Protein AF-A0A1M7LDZ9-F1 (afdb_monomer)

pLDDT: mean 97.43, std 3.31, range [72.06, 98.81]

Secondary structure (DSSP, 8-state):
--HHHHHHHHHHHHHHHHHHHHHHHHHHHHHHHHHHHHHHHHHHHHHHIIIIIHHHHHHHHHHHHHHHHHHHHHHHHHHHHHHHHHHHHHHHHHHHHHHHHHTT-

Radius of gyration: 44.08 Å; Cα contacts (8 Å, |Δi|>4): 5; chains: 1; bounding box: 77×22×128 Å

Organism: NCBI:txid1120996

Foldseek 3Di:
DDPVVVVVVVVVVVVVVVVVVVVVVVVVVVVVVVVVVVVVVVVVVVCCCVPPVVVVVVVVVVVVVVVVVVVVVVVVVVVVVVVVVVVVVVVVVVVVVVVVVVVVD

Sequence (105 aa):
MTVDEKLDFLIEGFTEMKLDIKELKEDVSSLKEDVLGLKKDVSEIKVLQENEMWPAIKIIAEGHFGLSRSLENYHKILKEQVAKNEVYDVYIKHLDTKIGELKKA

Structure (mmCIF, N/CA/C/O backbone):
data_AF-A0A1M7LDZ9-F1
#
_entry.id   AF-A0A1M7LDZ9-F1
#
loop_
_atom_site.group_PDB
_atom_site.id
_atom_site.type_symbol
_atom_site.label_atom_id
_atom_site.label_alt_id
_atom_site.label_comp_id
_atom_site.label_asym_id
_atom_site.label_entity_id
_atom_site.label_seq_id
_atom_site.pdbx_PDB_ins_code
_atom_site.Cartn_x
_atom_site.Cartn_y
_atom_site.Cartn_z
_atom_site.occupancy
_atom_site.B_iso_or_equiv
_atom_site.auth_seq_id
_atom_site.auth_comp_id
_atom_site.auth_asym_id
_atom_site.auth_atom_id
_atom_site.pdbx_PDB_model_num
ATOM 1 N N . MET A 1 1 ? -20.311 -16.757 63.308 1.00 78.31 1 MET A N 1
ATOM 2 C CA . MET A 1 1 ? -20.907 -15.588 62.654 1.00 78.31 1 MET A CA 1
ATOM 3 C C . MET A 1 1 ? -22.395 -15.541 62.927 1.00 78.31 1 MET A C 1
ATOM 5 O O . MET A 1 1 ? -23.040 -16.584 62.791 1.00 78.31 1 MET A O 1
ATOM 9 N N . THR A 1 2 ? -22.918 -14.385 63.318 1.00 97.19 2 THR A N 1
ATOM 10 C CA . THR A 1 2 ? -24.362 -14.138 63.457 1.00 97.19 2 THR A CA 1
ATOM 11 C C . THR A 1 2 ? -25.023 -14.012 62.077 1.00 97.19 2 THR A C 1
ATOM 13 O O . THR A 1 2 ? -24.350 -14.021 61.044 1.00 97.19 2 THR A O 1
ATOM 16 N N . VAL A 1 3 ? -26.358 -13.968 62.032 1.00 95.88 3 VAL A N 1
ATOM 17 C CA . VAL A 1 3 ? -27.091 -13.718 60.777 1.00 95.88 3 VAL A CA 1
ATOM 18 C C . VAL A 1 3 ? -26.798 -12.310 60.257 1.00 95.88 3 VAL A C 1
ATOM 20 O O . VAL A 1 3 ? -26.599 -12.155 59.056 1.00 95.88 3 VAL A O 1
ATOM 23 N N . ASP A 1 4 ? -26.691 -11.332 61.157 1.00 96.44 4 ASP A N 1
ATOM 24 C CA . ASP A 1 4 ? -26.387 -9.941 60.813 1.00 96.44 4 ASP A CA 1
ATOM 25 C C . ASP A 1 4 ? -25.004 -9.819 60.154 1.00 96.44 4 ASP A C 1
ATOM 27 O O . ASP A 1 4 ? -24.893 -9.279 59.062 1.00 96.44 4 ASP A O 1
ATOM 31 N N . GLU A 1 5 ? -23.973 -10.470 60.709 1.00 96.12 5 GLU A N 1
ATOM 32 C CA . GLU A 1 5 ? -22.623 -10.479 60.116 1.00 96.12 5 GLU A CA 1
ATOM 33 C C . GLU A 1 5 ? -22.585 -11.118 58.715 1.00 96.12 5 GLU A C 1
ATOM 35 O O . GLU A 1 5 ? -21.798 -10.718 57.858 1.00 96.12 5 GLU A O 1
ATOM 40 N N . LYS A 1 6 ? -23.427 -12.129 58.453 1.00 96.25 6 LYS A N 1
ATOM 41 C CA . LYS A 1 6 ? -23.553 -12.715 57.106 1.00 96.25 6 LYS A CA 1
ATOM 42 C C . LYS A 1 6 ? -24.270 -11.773 56.142 1.00 96.25 6 LYS A C 1
ATOM 44 O O . LYS A 1 6 ? -23.951 -11.782 54.956 1.00 96.25 6 LYS A O 1
ATOM 49 N N . LEU A 1 7 ? -25.257 -11.022 56.628 1.00 97.25 7 LEU A N 1
ATOM 50 C CA . LEU A 1 7 ? -25.999 -10.059 55.824 1.00 97.25 7 LEU A CA 1
ATOM 51 C C . LEU A 1 7 ? -25.100 -8.888 55.418 1.00 97.25 7 LEU A C 1
ATOM 53 O O . LEU A 1 7 ? -25.080 -8.541 54.239 1.00 97.25 7 LEU A O 1
ATOM 57 N N . ASP A 1 8 ? -24.310 -8.361 56.351 1.00 97.12 8 ASP A N 1
ATOM 58 C CA . ASP A 1 8 ? -23.350 -7.286 56.087 1.00 97.12 8 ASP A CA 1
ATOM 59 C C . ASP A 1 8 ? -22.315 -7.713 55.038 1.00 97.12 8 ASP A C 1
ATOM 61 O O . ASP A 1 8 ? -22.138 -7.027 54.032 1.00 97.12 8 ASP A O 1
ATOM 65 N N . PHE A 1 9 ? -21.738 -8.912 55.186 1.00 96.81 9 PHE A N 1
ATOM 66 C CA . PHE A 1 9 ? -20.797 -9.465 54.205 1.00 96.81 9 PHE A CA 1
ATOM 67 C C . PHE A 1 9 ? -21.406 -9.590 52.796 1.00 96.81 9 PHE A C 1
ATOM 69 O O . PHE A 1 9 ? -20.758 -9.293 51.792 1.00 96.81 9 PHE A O 1
ATOM 76 N N . LEU A 1 10 ? -22.669 -10.020 52.697 1.00 97.75 10 LEU A N 1
ATOM 77 C CA . LEU A 1 10 ? -23.365 -10.109 51.409 1.00 97.75 10 LEU A CA 1
ATOM 78 C C . LEU A 1 10 ? -23.649 -8.729 50.804 1.00 97.75 10 LEU A C 1
ATOM 80 O O . LEU A 1 10 ? -23.584 -8.579 49.583 1.00 97.75 10 LEU A O 1
ATOM 84 N N . ILE A 1 11 ? -23.968 -7.729 51.629 1.00 97.88 11 ILE A N 1
ATOM 85 C CA . ILE A 1 11 ? -24.194 -6.351 51.178 1.00 97.88 11 ILE A CA 1
ATOM 86 C C . ILE A 1 11 ? -22.894 -5.739 50.650 1.00 97.88 11 ILE A C 1
ATOM 88 O O . ILE A 1 11 ? -22.916 -5.102 49.591 1.00 97.88 11 ILE A O 1
ATOM 92 N N . GLU A 1 12 ? -21.775 -5.956 51.341 1.00 98.12 12 GLU A N 1
ATOM 93 C CA . GLU A 1 12 ? -20.448 -5.510 50.905 1.00 98.12 12 GLU A CA 1
ATOM 94 C C . GLU A 1 12 ? -20.075 -6.137 49.559 1.00 98.12 12 GLU A C 1
ATOM 96 O O . GLU A 1 12 ? -19.895 -5.408 48.582 1.00 98.12 12 GLU A O 1
ATOM 101 N N . GLY A 1 13 ? -20.098 -7.470 49.454 1.00 98.38 13 GLY A N 1
ATOM 102 C CA . GLY A 1 13 ? -19.762 -8.159 48.204 1.00 98.38 13 GLY A CA 1
ATOM 103 C C . GLY A 1 13 ? -20.679 -7.773 47.036 1.00 98.38 13 GLY A C 1
ATOM 104 O O . GLY A 1 13 ? -20.227 -7.606 45.904 1.00 98.38 13 GLY A O 1
ATOM 105 N N . PHE A 1 14 ? -21.972 -7.550 47.288 1.00 98.38 14 PHE A N 1
ATOM 106 C CA . PHE A 1 14 ? -22.893 -7.061 46.257 1.00 98.38 14 PHE A CA 1
ATOM 107 C C . PHE A 1 14 ? -22.592 -5.620 45.821 1.00 98.38 14 PHE A C 1
ATOM 109 O O . PHE A 1 14 ? -22.819 -5.258 44.662 1.00 98.38 14 PHE A O 1
ATOM 116 N N . THR A 1 15 ? -22.100 -4.788 46.737 1.00 98.38 15 THR A N 1
ATOM 117 C CA . THR A 1 15 ? -21.698 -3.410 46.439 1.00 98.38 15 THR A CA 1
ATOM 118 C C . THR A 1 15 ? -20.422 -3.386 45.602 1.00 98.38 15 THR A C 1
ATOM 120 O O . THR 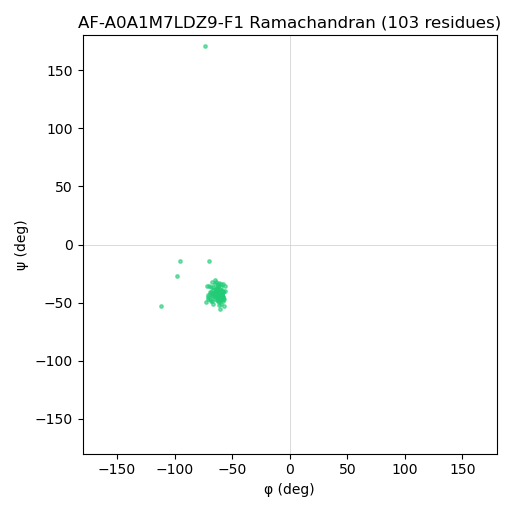A 1 15 ? -20.390 -2.673 44.599 1.00 98.38 15 THR A O 1
ATOM 123 N N . GLU A 1 16 ? -19.432 -4.216 45.935 1.00 98.50 16 GLU A N 1
ATOM 124 C CA . GLU A 1 16 ? -18.210 -4.397 45.138 1.00 98.50 16 GLU A CA 1
ATOM 125 C C . GLU A 1 16 ? -18.538 -4.887 43.723 1.00 98.50 16 GLU A C 1
ATOM 127 O O . GLU A 1 16 ? -18.207 -4.219 42.747 1.00 98.50 16 GLU A O 1
ATOM 132 N N . MET A 1 17 ? -19.333 -5.957 43.593 1.00 98.62 17 MET A N 1
ATOM 133 C CA . MET A 1 17 ? -19.763 -6.461 42.281 1.00 98.62 17 MET A CA 1
ATOM 134 C C . MET A 1 17 ? -20.469 -5.393 41.434 1.00 98.62 17 MET A C 1
ATOM 136 O O . MET A 1 17 ? -20.340 -5.376 40.209 1.00 98.62 17 MET A O 1
ATOM 140 N N . LYS A 1 18 ? -21.251 -4.500 42.051 1.00 98.50 18 LYS A N 1
ATOM 141 C CA . LYS A 1 18 ? -21.897 -3.393 41.330 1.00 98.50 18 LYS A CA 1
ATOM 142 C C . LYS A 1 18 ? -20.893 -2.375 40.798 1.00 98.50 18 LYS A C 1
ATOM 144 O O . LYS A 1 18 ? -21.149 -1.823 39.725 1.00 98.50 18 LYS A O 1
ATOM 149 N N . LEU A 1 19 ? -19.822 -2.102 41.540 1.00 98.62 19 LEU A N 1
ATOM 150 C CA . LEU A 1 19 ? -18.754 -1.203 41.107 1.00 98.62 19 LEU A CA 1
ATOM 151 C C . LEU A 1 19 ? -17.987 -1.823 39.939 1.00 98.62 19 LEU A C 1
ATOM 153 O O . LEU A 1 19 ? -17.913 -1.188 38.890 1.00 98.62 19 LEU A O 1
ATOM 157 N N . ASP A 1 20 ? -17.582 -3.088 40.054 1.00 98.62 20 ASP A N 1
ATOM 158 C CA . ASP A 1 20 ? -16.886 -3.812 38.982 1.00 98.62 20 ASP A CA 1
ATOM 159 C C . ASP A 1 20 ? -17.729 -3.869 37.698 1.00 98.62 20 ASP A C 1
ATOM 161 O O . ASP A 1 20 ? -17.251 -3.608 36.595 1.00 98.62 20 ASP A O 1
ATOM 165 N N . ILE A 1 21 ? -19.034 -4.150 37.817 1.00 98.62 21 ILE A N 1
ATOM 166 C CA . ILE A 1 21 ? -19.955 -4.151 36.667 1.00 98.62 21 ILE A CA 1
ATOM 167 C C . ILE A 1 21 ? -20.081 -2.754 36.046 1.00 98.62 21 ILE A C 1
ATOM 169 O O . ILE A 1 21 ? -20.327 -2.640 34.841 1.00 98.62 21 ILE A O 1
ATOM 173 N N . LYS A 1 22 ? -19.983 -1.688 36.845 1.00 98.56 22 LYS A N 1
ATOM 174 C CA . LYS A 1 22 ? -20.030 -0.317 36.334 1.00 98.56 22 LYS A CA 1
ATOM 175 C C . LYS A 1 22 ? -18.752 0.011 35.559 1.00 98.56 22 LYS A C 1
ATOM 177 O O . LYS A 1 22 ? -18.874 0.489 34.435 1.00 98.56 22 LYS A O 1
ATOM 182 N N . GLU A 1 23 ? -17.586 -0.313 36.105 1.00 98.62 23 GLU A N 1
ATOM 183 C CA . GLU A 1 23 ? -16.287 -0.121 35.444 1.00 98.62 23 GLU A CA 1
ATOM 184 C C . GLU A 1 23 ? -16.209 -0.914 34.131 1.00 98.62 23 GLU A C 1
ATOM 186 O O . GLU A 1 23 ? -15.971 -0.339 33.071 1.00 98.62 23 GLU A O 1
ATOM 191 N N . LEU A 1 24 ? -16.601 -2.194 34.141 1.00 98.81 24 LEU A N 1
ATOM 192 C CA . LEU A 1 24 ? -16.661 -3.014 32.925 1.00 98.81 24 LEU A CA 1
ATOM 193 C C . LEU A 1 24 ? -17.577 -2.423 31.842 1.00 98.81 24 LEU A C 1
ATOM 195 O O . LEU A 1 24 ? -17.315 -2.580 30.648 1.00 98.81 24 LEU A O 1
ATOM 199 N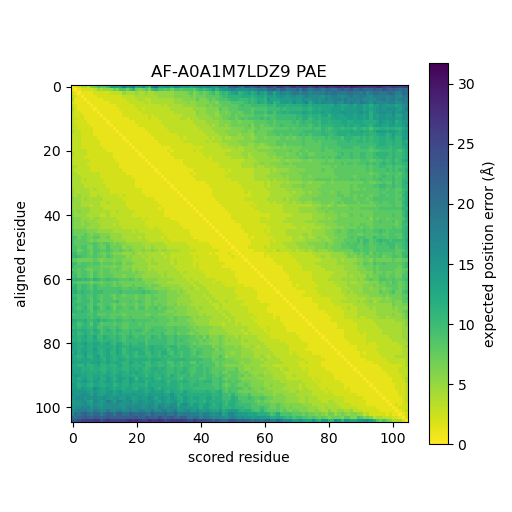 N . LYS A 1 25 ? -18.677 -1.760 32.216 1.00 98.62 25 LYS A N 1
ATOM 200 C CA . LYS A 1 25 ? -19.554 -1.090 31.239 1.00 98.62 25 LYS A CA 1
ATOM 201 C C . LYS A 1 25 ? -18.891 0.135 30.620 1.00 98.62 25 LYS A C 1
ATOM 203 O O . LYS A 1 25 ? -19.141 0.402 29.442 1.00 98.62 25 LYS A O 1
ATOM 208 N N . GLU A 1 26 ? -18.101 0.869 31.394 1.00 98.75 26 GLU A N 1
ATOM 209 C CA . GLU A 1 26 ? -17.336 2.023 30.919 1.00 98.75 26 GLU A CA 1
ATOM 210 C C . GLU A 1 26 ? -16.237 1.551 29.954 1.00 98.75 26 GLU A C 1
ATOM 212 O O . GLU A 1 26 ? -16.218 1.998 28.804 1.00 98.75 26 GLU A O 1
ATOM 217 N N . ASP A 1 27 ? -15.459 0.534 30.332 1.00 98.62 27 ASP A N 1
ATOM 218 C CA . ASP A 1 27 ? -14.427 -0.076 29.480 1.00 98.62 27 ASP A CA 1
ATOM 219 C C . ASP A 1 27 ? -14.991 -0.621 28.163 1.00 98.62 27 ASP A C 1
ATOM 221 O O . ASP A 1 27 ? -14.470 -0.351 27.079 1.00 98.62 27 ASP A O 1
ATOM 225 N N . VAL A 1 28 ? -16.105 -1.359 28.223 1.00 98.69 28 VAL A N 1
ATOM 226 C CA . VAL A 1 28 ? -16.769 -1.889 27.020 1.00 98.69 28 VAL A CA 1
ATOM 227 C C . VAL A 1 28 ? -17.318 -0.766 26.138 1.00 98.69 28 VAL A C 1
ATOM 229 O O . VAL A 1 28 ? -17.403 -0.937 24.919 1.00 98.69 28 VAL A O 1
ATOM 232 N N . SER A 1 29 ? -17.721 0.366 26.717 1.00 98.62 29 SER A N 1
ATOM 233 C CA . SER A 1 29 ? -18.175 1.524 25.939 1.00 98.62 29 SER A CA 1
ATOM 234 C C . SER A 1 29 ? -17.002 2.190 25.221 1.00 98.62 29 SER A C 1
ATOM 236 O O . SER A 1 29 ? -17.099 2.404 24.015 1.00 98.62 29 SER A O 1
ATOM 238 N N . SER A 1 30 ? -15.877 2.384 25.914 1.00 98.62 30 SER A N 1
ATOM 239 C CA . SER A 1 30 ? -14.625 2.878 25.324 1.00 98.62 30 SER A CA 1
ATOM 240 C C . SER A 1 30 ? -14.141 1.974 24.180 1.00 98.62 30 SER A C 1
ATOM 242 O O . SER A 1 30 ? -13.944 2.423 23.053 1.00 98.62 30 SER A O 1
ATOM 244 N N . LEU A 1 31 ? -14.107 0.653 24.401 1.00 98.81 31 LEU A N 1
ATOM 245 C CA . LEU A 1 31 ? -13.703 -0.311 23.374 1.00 98.81 31 LEU A CA 1
ATOM 246 C C . LEU A 1 31 ? -14.601 -0.264 22.126 1.00 98.81 31 LEU A C 1
ATOM 248 O O . LEU A 1 31 ? -14.135 -0.482 21.006 1.00 98.81 31 LEU A O 1
ATOM 252 N N . LYS A 1 32 ? -15.903 0.006 22.284 1.00 98.62 32 LYS A N 1
ATOM 253 C CA . LYS A 1 32 ? -16.808 0.170 21.136 1.00 98.62 32 LYS A CA 1
ATOM 254 C C . LYS A 1 32 ? -16.459 1.407 20.316 1.00 98.62 32 LYS A C 1
ATOM 256 O O . LYS A 1 32 ? -16.540 1.332 19.090 1.00 98.62 32 LYS A O 1
ATOM 261 N N . GLU A 1 33 ? -16.094 2.508 20.965 1.00 98.69 33 GLU A N 1
ATOM 262 C CA . GLU A 1 33 ? -15.661 3.734 20.289 1.00 98.69 33 GLU A CA 1
ATOM 263 C C . GLU A 1 33 ? -14.355 3.503 19.525 1.00 98.69 33 GLU A C 1
ATOM 265 O O . GLU A 1 33 ? -14.302 3.785 18.325 1.00 98.69 33 GLU A O 1
ATOM 270 N N . ASP A 1 34 ? -13.367 2.863 20.152 1.00 98.62 34 ASP A N 1
ATOM 271 C CA . ASP A 1 34 ? -12.100 2.502 19.504 1.00 98.62 34 ASP A CA 1
ATOM 272 C C . ASP A 1 34 ? -12.322 1.610 18.274 1.00 98.62 34 ASP A C 1
ATOM 274 O O . ASP A 1 34 ? -11.780 1.857 17.194 1.00 98.62 34 ASP A O 1
ATOM 278 N N . VAL A 1 35 ? -13.179 0.590 18.389 1.00 98.69 35 VAL A N 1
ATOM 279 C CA . VAL A 1 35 ? -13.509 -0.302 17.265 1.00 98.69 35 VAL A CA 1
ATOM 280 C C . VAL A 1 35 ? -14.234 0.443 16.138 1.00 98.69 35 VAL A C 1
ATOM 282 O O . VAL A 1 35 ? -14.050 0.102 14.965 1.00 98.69 35 VAL A O 1
ATOM 285 N N . LEU A 1 36 ? -15.059 1.447 16.447 1.00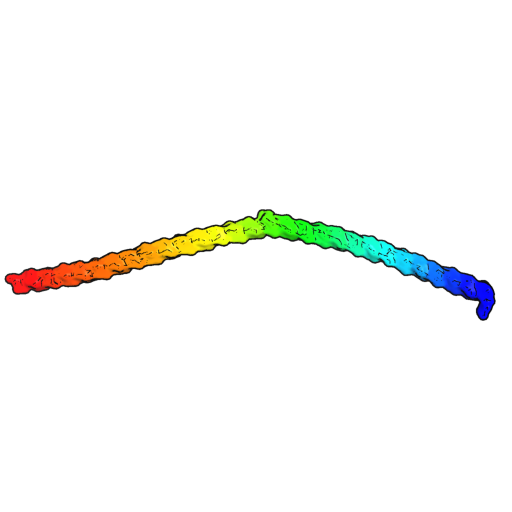 98.62 36 LEU A N 1
ATOM 286 C CA . LEU A 1 36 ? -15.678 2.301 15.428 1.00 98.62 36 LEU A CA 1
ATOM 287 C C . LEU A 1 36 ? -14.636 3.184 14.729 1.00 98.62 36 LEU A C 1
ATOM 289 O O . LEU A 1 36 ? -14.681 3.288 13.500 1.00 98.62 36 LEU A O 1
ATOM 293 N N . GLY A 1 37 ? -13.686 3.744 15.481 1.00 98.69 37 GLY A N 1
ATOM 294 C CA . GLY A 1 37 ? -12.537 4.476 14.942 1.00 98.69 37 GLY A CA 1
ATOM 295 C C . GLY A 1 37 ? -11.718 3.614 13.982 1.00 98.69 37 GLY A C 1
ATOM 296 O O . GLY A 1 37 ? -11.584 3.948 12.807 1.00 98.69 37 GLY A O 1
ATOM 297 N N . LEU A 1 38 ? -11.309 2.422 14.421 1.00 98.81 38 LEU A N 1
ATOM 298 C CA . LEU A 1 38 ? -10.553 1.478 13.591 1.00 98.81 38 LEU A CA 1
ATOM 299 C C . LEU A 1 38 ? -11.296 1.085 12.308 1.00 98.81 38 LEU A C 1
ATOM 301 O O . LEU A 1 38 ? -10.694 0.976 11.240 1.00 98.81 38 LEU A O 1
ATOM 305 N N . LYS A 1 39 ? -12.617 0.877 12.378 1.00 98.56 39 LYS A N 1
ATOM 306 C CA . LYS A 1 39 ? -13.428 0.584 11.184 1.00 98.56 39 LYS A CA 1
ATOM 307 C C . LYS A 1 39 ? -13.418 1.739 10.185 1.00 98.56 39 LYS A C 1
ATOM 309 O O . LYS A 1 39 ? -13.410 1.482 8.977 1.00 98.56 39 LYS A O 1
ATOM 314 N N . LYS A 1 40 ? -13.437 2.980 10.673 1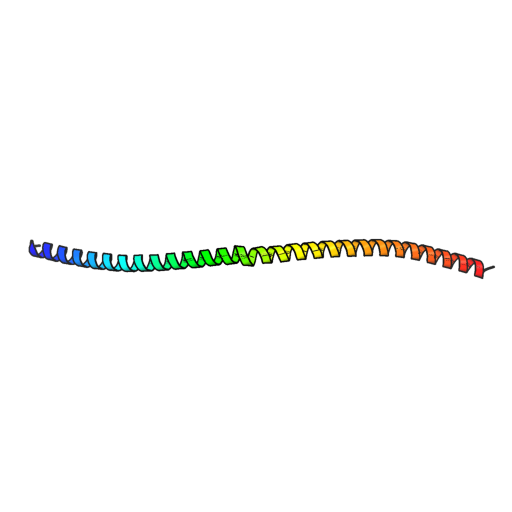.00 98.62 40 LYS A N 1
ATOM 315 C CA . LYS A 1 40 ? -13.356 4.175 9.833 1.00 98.62 40 LYS A CA 1
ATOM 316 C C . LYS A 1 40 ? -11.986 4.263 9.163 1.00 98.62 40 LYS A C 1
ATOM 318 O O . LYS A 1 40 ? -11.941 4.298 7.936 1.00 98.62 40 LYS A O 1
ATOM 323 N N . ASP A 1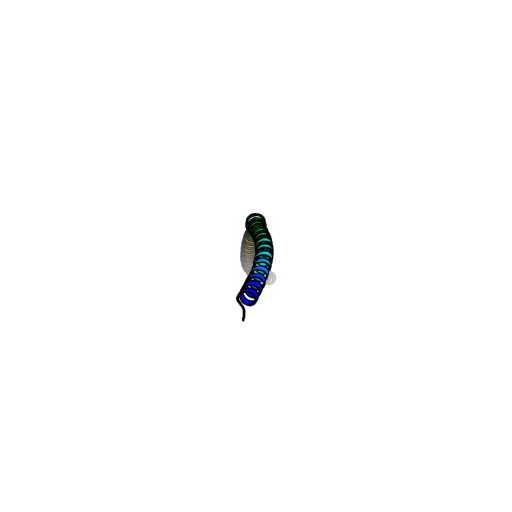 41 ? -10.907 4.159 9.932 1.00 98.62 41 ASP A N 1
ATOM 324 C CA . ASP A 1 41 ? -9.535 4.237 9.416 1.00 98.62 41 ASP A CA 1
ATOM 325 C C . ASP A 1 41 ? -9.266 3.156 8.357 1.00 98.62 41 ASP A C 1
ATOM 327 O O . ASP A 1 41 ? -8.753 3.433 7.273 1.00 98.62 41 ASP A O 1
ATOM 331 N N . VAL A 1 42 ? -9.697 1.913 8.609 1.00 98.56 42 VAL A N 1
ATOM 332 C CA . VAL A 1 42 ? -9.580 0.814 7.634 1.00 98.56 42 VAL A CA 1
ATOM 333 C C . VAL A 1 42 ? -10.381 1.094 6.359 1.00 98.56 42 VAL A C 1
ATOM 335 O O . VAL A 1 42 ? -9.949 0.719 5.268 1.00 98.56 42 VAL A O 1
ATOM 338 N N . SER A 1 43 ? -11.547 1.731 6.471 1.00 98.38 43 SER A N 1
ATOM 339 C CA . SER A 1 43 ? -12.356 2.095 5.303 1.00 98.38 43 SER A CA 1
ATOM 340 C C . SER A 1 43 ? -11.682 3.195 4.480 1.00 98.38 43 SER A C 1
ATOM 342 O O . SER A 1 43 ? -11.642 3.094 3.256 1.00 98.38 43 SER A O 1
ATOM 344 N N . GLU A 1 44 ? -11.092 4.198 5.132 1.00 98.50 44 GLU A N 1
ATOM 345 C CA . GLU A 1 44 ? -10.330 5.263 4.468 1.00 98.50 44 GLU A CA 1
ATOM 346 C C . GLU A 1 44 ? -9.089 4.714 3.753 1.00 98.50 44 GLU A C 1
ATOM 348 O O . GLU A 1 44 ? -8.850 5.050 2.592 1.00 98.50 44 GLU A O 1
ATOM 353 N N . ILE A 1 45 ? -8.351 3.794 4.386 1.00 98.56 45 ILE A N 1
ATOM 354 C CA . ILE A 1 45 ? -7.210 3.110 3.758 1.00 98.56 45 ILE A CA 1
ATOM 355 C C . ILE A 1 45 ? -7.642 2.383 2.481 1.00 98.56 45 ILE A C 1
ATOM 357 O O . ILE A 1 45 ? -6.969 2.498 1.457 1.00 98.56 45 ILE A O 1
ATOM 361 N N . LYS A 1 46 ? -8.764 1.653 2.514 1.00 98.19 46 LYS A N 1
ATOM 362 C CA . LYS A 1 46 ? -9.281 0.948 1.329 1.00 98.19 46 LYS A CA 1
ATOM 363 C C . LYS A 1 46 ? -9.611 1.913 0.196 1.00 98.19 46 LYS A C 1
ATOM 365 O O . LYS A 1 46 ? -9.194 1.679 -0.932 1.00 98.19 46 LYS A O 1
ATOM 370 N N . VAL A 1 47 ? -10.292 3.016 0.504 1.00 98.19 47 VAL A N 1
ATOM 371 C CA . VAL A 1 47 ? -10.645 4.049 -0.481 1.00 98.19 47 VAL A CA 1
ATOM 372 C C . VAL A 1 47 ? -9.393 4.660 -1.113 1.00 98.19 47 VAL A C 1
ATOM 374 O O . VAL A 1 47 ? -9.336 4.787 -2.334 1.00 98.19 47 VAL A O 1
ATOM 377 N N . LEU A 1 48 ? -8.373 4.996 -0.317 1.00 98.25 48 LEU A N 1
ATOM 378 C CA . LEU A 1 48 ? -7.103 5.521 -0.833 1.00 98.25 48 LEU A CA 1
ATOM 379 C C . LEU A 1 48 ? -6.367 4.492 -1.701 1.00 98.25 48 LEU A C 1
ATOM 381 O O . LEU A 1 48 ? -5.832 4.832 -2.756 1.00 98.25 48 LEU A O 1
ATOM 385 N N . GLN A 1 49 ? -6.354 3.222 -1.292 1.00 98.06 49 GLN A N 1
ATOM 386 C CA . GLN A 1 49 ? -5.739 2.161 -2.088 1.00 98.06 49 GLN A CA 1
ATOM 387 C C . GLN A 1 49 ? -6.442 1.985 -3.440 1.00 98.06 49 GLN A C 1
ATOM 389 O O . GLN A 1 49 ? -5.776 1.938 -4.475 1.00 98.06 49 GLN A O 1
ATOM 394 N N . GLU A 1 50 ? -7.774 1.920 -3.432 1.00 97.19 50 GLU A N 1
ATOM 395 C CA . GLU A 1 50 ? -8.606 1.691 -4.617 1.00 97.19 50 GLU A CA 1
ATOM 396 C C . GLU A 1 50 ? -8.598 2.863 -5.596 1.00 97.19 50 GLU A C 1
ATOM 398 O O . GLU A 1 50 ? -8.464 2.644 -6.803 1.00 97.19 50 GLU A O 1
ATOM 403 N N . ASN A 1 51 ? -8.684 4.091 -5.089 1.00 96.19 51 ASN A N 1
ATOM 404 C CA . ASN A 1 51 ? -8.892 5.266 -5.932 1.00 96.19 51 ASN A CA 1
ATOM 405 C C . ASN A 1 51 ? -7.607 6.029 -6.266 1.00 96.19 51 ASN A C 1
ATOM 407 O O . ASN A 1 51 ? -7.551 6.661 -7.315 1.00 96.19 51 ASN A O 1
ATOM 411 N N . GLU A 1 52 ? -6.576 5.960 -5.420 1.00 96.62 52 GLU A N 1
ATOM 412 C CA . GLU A 1 52 ? -5.338 6.726 -5.616 1.00 96.62 52 GLU A CA 1
ATOM 413 C C . GLU A 1 52 ? -4.160 5.803 -5.957 1.00 96.62 52 GLU A C 1
ATOM 415 O O . GLU A 1 52 ? -3.494 5.974 -6.982 1.00 96.62 52 GLU A O 1
ATOM 420 N N . MET A 1 53 ? -3.906 4.775 -5.135 1.00 97.56 53 MET A N 1
ATOM 421 C CA . MET A 1 53 ? -2.693 3.960 -5.282 1.00 97.56 53 MET A CA 1
ATOM 422 C C . MET A 1 53 ? -2.726 3.029 -6.498 1.00 97.56 53 MET A C 1
ATOM 424 O O . MET A 1 53 ? -1.764 3.010 -7.270 1.00 97.56 53 MET A O 1
ATOM 428 N N . TRP A 1 54 ? -3.796 2.249 -6.696 1.00 97.75 54 TRP A N 1
ATOM 429 C CA . TRP A 1 54 ? -3.865 1.319 -7.830 1.00 97.75 54 TRP A CA 1
ATOM 430 C C . TRP A 1 54 ? -3.809 2.022 -9.194 1.00 97.75 54 TRP A C 1
ATOM 432 O O . TRP A 1 54 ? -3.050 1.561 -10.055 1.00 97.75 54 TRP A O 1
ATOM 442 N N . PRO A 1 55 ? -4.519 3.146 -9.416 1.00 98.06 55 PRO A N 1
ATOM 443 C CA . PRO A 1 55 ? -4.381 3.910 -10.652 1.00 98.06 55 PRO A CA 1
ATOM 444 C C . PRO A 1 55 ? -2.964 4.445 -10.867 1.00 98.06 55 PRO A C 1
ATOM 446 O O . PRO A 1 55 ? -2.435 4.322 -11.973 1.00 98.06 55 PRO A O 1
ATOM 449 N N . ALA A 1 56 ? -2.310 4.963 -9.821 1.00 98.25 56 ALA A N 1
ATOM 450 C CA . ALA A 1 56 ? -0.929 5.431 -9.919 1.00 98.25 56 ALA A CA 1
ATOM 451 C C . ALA A 1 56 ? 0.034 4.298 -10.319 1.00 98.25 56 ALA A C 1
ATOM 453 O O . ALA A 1 56 ? 0.834 4.460 -11.242 1.00 98.25 56 ALA A O 1
ATOM 454 N N . ILE A 1 57 ? -0.086 3.125 -9.687 1.00 98.38 57 ILE A N 1
ATOM 455 C CA . ILE A 1 57 ? 0.711 1.935 -10.028 1.00 98.38 57 ILE A CA 1
ATOM 456 C C . ILE A 1 57 ? 0.476 1.521 -11.484 1.00 98.38 57 ILE A C 1
ATOM 458 O O . ILE A 1 57 ? 1.431 1.207 -12.197 1.00 98.38 57 ILE A O 1
ATOM 462 N N . LYS A 1 58 ? -0.777 1.554 -11.951 1.00 98.19 58 LYS A N 1
ATOM 463 C CA . LYS A 1 58 ? -1.123 1.226 -13.338 1.00 98.19 58 LYS A CA 1
ATOM 464 C C . LYS A 1 58 ? -0.459 2.183 -14.332 1.00 98.19 58 LYS A C 1
ATOM 466 O O . LYS A 1 58 ? 0.157 1.714 -15.286 1.00 98.19 58 LYS A O 1
ATOM 471 N N . ILE A 1 59 ? -0.527 3.494 -14.090 1.00 98.25 59 ILE A N 1
ATOM 472 C CA . ILE A 1 59 ? 0.112 4.513 -14.944 1.00 98.25 59 ILE A CA 1
ATOM 473 C C . ILE A 1 59 ? 1.624 4.285 -15.016 1.00 98.25 59 ILE A C 1
ATOM 475 O O . ILE A 1 59 ? 2.213 4.327 -16.097 1.00 98.25 59 ILE A O 1
ATOM 479 N N . ILE A 1 60 ? 2.257 4.002 -13.875 1.00 98.31 60 ILE A N 1
ATOM 480 C CA . ILE A 1 60 ? 3.688 3.691 -13.823 1.00 98.31 60 ILE A CA 1
ATOM 481 C C . ILE A 1 60 ? 3.983 2.439 -14.659 1.00 98.31 60 ILE A C 1
ATOM 483 O O . ILE A 1 60 ? 4.878 2.470 -15.501 1.00 98.31 60 ILE A O 1
ATOM 487 N N . ALA A 1 61 ? 3.214 1.360 -14.497 1.00 98.12 61 ALA A N 1
ATOM 488 C CA . ALA A 1 61 ? 3.408 0.125 -15.258 1.00 98.12 61 ALA A CA 1
ATOM 489 C C . ALA A 1 61 ? 3.278 0.339 -16.778 1.00 98.12 61 ALA A C 1
ATOM 491 O O . ALA A 1 61 ? 4.114 -0.143 -17.547 1.00 98.12 61 ALA A O 1
ATOM 492 N N . GLU A 1 62 ? 2.277 1.105 -17.215 1.00 97.88 62 GLU A N 1
ATOM 493 C CA . GLU A 1 62 ? 2.090 1.476 -18.623 1.00 97.88 62 GLU A CA 1
ATOM 494 C C . GLU A 1 62 ? 3.261 2.320 -19.148 1.00 97.88 62 GLU A C 1
ATOM 496 O O . GLU A 1 62 ? 3.779 2.058 -20.238 1.00 97.88 62 GLU A O 1
ATOM 501 N N . GLY A 1 63 ? 3.737 3.281 -18.351 1.00 98.31 63 GLY A N 1
ATOM 502 C CA . GLY A 1 63 ? 4.917 4.083 -18.670 1.00 98.31 63 GLY A CA 1
ATOM 503 C C . GLY A 1 63 ? 6.180 3.233 -18.829 1.00 98.31 63 GLY A C 1
ATOM 504 O O . GLY A 1 63 ? 6.892 3.358 -19.828 1.00 98.31 63 GLY A O 1
ATOM 505 N N . HIS A 1 64 ? 6.430 2.313 -17.893 1.00 98.25 64 HIS A N 1
ATOM 506 C CA . HIS A 1 64 ? 7.551 1.371 -17.960 1.00 98.25 64 HIS A CA 1
ATOM 507 C C . HIS A 1 64 ? 7.488 0.491 -19.216 1.00 98.25 64 HIS A C 1
ATOM 509 O O . HIS A 1 64 ? 8.501 0.323 -19.901 1.00 98.25 64 HIS A O 1
ATOM 515 N N . PHE A 1 65 ? 6.306 -0.027 -19.561 1.00 97.25 65 PHE A N 1
ATOM 516 C CA . PHE A 1 65 ? 6.113 -0.813 -20.781 1.00 97.25 65 PHE A CA 1
ATOM 517 C C . PHE A 1 65 ? 6.407 0.007 -22.047 1.00 97.25 65 PHE A C 1
ATOM 519 O O . PHE A 1 65 ? 7.115 -0.458 -22.946 1.00 97.25 65 PHE A O 1
ATOM 526 N N . GLY A 1 66 ? 5.921 1.252 -22.103 1.00 98.25 66 GLY A N 1
ATOM 527 C CA . GLY A 1 66 ? 6.185 2.168 -23.214 1.00 98.25 66 GLY A CA 1
ATOM 528 C C . GLY A 1 66 ? 7.676 2.458 -23.402 1.00 98.25 66 GLY A C 1
ATOM 529 O O . GLY A 1 66 ? 8.187 2.392 -24.524 1.00 98.25 66 GLY A O 1
ATOM 530 N N . LEU A 1 67 ? 8.393 2.711 -22.304 1.00 98.38 67 LEU A N 1
ATOM 531 C CA . LEU A 1 67 ? 9.840 2.928 -22.327 1.00 98.38 67 LEU A CA 1
ATOM 532 C C . LEU A 1 67 ? 10.600 1.685 -22.802 1.00 98.38 67 LEU A C 1
ATOM 534 O O . LEU A 1 67 ? 11.479 1.811 -23.655 1.00 98.38 67 LEU A O 1
ATOM 538 N N . SER A 1 68 ? 10.230 0.492 -22.319 1.00 98.25 68 SER A N 1
ATOM 539 C CA . SER A 1 68 ? 10.842 -0.772 -22.757 1.00 98.25 68 SER A CA 1
ATOM 540 C C . SER A 1 68 ? 10.717 -0.962 -24.268 1.00 98.25 68 SER A C 1
ATOM 542 O O . SER A 1 68 ? 11.703 -1.235 -24.952 1.00 98.25 68 SER A O 1
ATOM 544 N N . ARG A 1 69 ? 9.522 -0.728 -24.819 1.00 98.44 69 ARG A N 1
ATOM 545 C CA . ARG A 1 69 ? 9.279 -0.837 -26.263 1.00 98.44 69 ARG A CA 1
ATOM 546 C C . ARG A 1 69 ? 10.087 0.181 -27.071 1.00 98.44 69 ARG A C 1
ATOM 548 O O . ARG A 1 69 ? 10.589 -0.134 -28.149 1.00 98.44 69 ARG A O 1
ATOM 555 N N . SER A 1 70 ? 10.214 1.407 -26.565 1.00 98.25 70 SER A N 1
ATOM 556 C CA . SER A 1 70 ? 11.036 2.442 -27.200 1.00 98.25 70 SER A CA 1
ATOM 557 C C . SER A 1 70 ? 12.516 2.044 -27.233 1.00 98.25 70 SER A C 1
ATOM 559 O O . SER A 1 70 ? 13.170 2.160 -28.272 1.00 98.25 70 SER A O 1
ATOM 561 N N . LEU A 1 71 ? 13.026 1.494 -26.127 1.00 98.38 71 LEU A N 1
ATOM 562 C CA . LEU A 1 71 ? 14.399 1.006 -26.025 1.00 98.38 71 LEU A CA 1
ATOM 563 C C . LEU A 1 71 ? 14.675 -0.148 -26.999 1.00 98.38 71 LEU A C 1
ATOM 565 O O . LEU A 1 71 ? 15.700 -0.146 -27.682 1.00 98.38 71 LEU A O 1
ATOM 569 N N . GLU A 1 72 ? 13.752 -1.102 -27.116 1.00 98.31 72 GLU A N 1
ATOM 570 C CA . GLU A 1 72 ? 13.854 -2.202 -28.083 1.00 98.31 72 GLU A CA 1
ATOM 571 C C . GLU A 1 72 ? 13.916 -1.697 -29.531 1.00 98.31 72 GLU A C 1
ATOM 573 O O . GLU A 1 72 ? 14.742 -2.164 -30.322 1.00 98.31 72 GLU A O 1
ATOM 578 N N . ASN A 1 73 ? 13.093 -0.702 -29.875 1.00 98.25 73 ASN A N 1
ATOM 579 C CA . ASN A 1 73 ? 13.120 -0.080 -31.199 1.00 98.25 73 ASN A CA 1
ATOM 580 C C . ASN A 1 73 ? 14.462 0.610 -31.473 1.00 98.25 73 ASN A C 1
ATOM 582 O O . ASN A 1 73 ? 15.032 0.435 -32.552 1.00 98.25 73 ASN A O 1
ATOM 586 N N . TYR A 1 74 ? 14.990 1.358 -30.501 1.00 98.12 74 TYR A N 1
ATOM 587 C CA . TYR A 1 74 ? 16.292 2.010 -30.629 1.00 98.12 74 TYR A CA 1
ATOM 588 C C . TYR A 1 74 ? 17.418 0.988 -30.833 1.00 98.12 74 TYR A C 1
ATOM 590 O O . TYR A 1 74 ? 18.236 1.136 -31.742 1.00 98.12 74 TYR A O 1
ATOM 598 N N . HIS A 1 75 ? 17.411 -0.102 -30.060 1.00 98.25 75 HIS A N 1
ATOM 599 C CA . HIS A 1 75 ? 18.367 -1.202 -30.214 1.00 98.25 75 HIS A CA 1
ATOM 600 C C . HIS A 1 75 ? 18.308 -1.841 -31.604 1.00 98.25 75 HIS A C 1
ATOM 602 O O . HIS A 1 75 ? 19.345 -2.136 -32.202 1.00 98.25 75 HIS A O 1
ATOM 608 N N . LYS A 1 76 ? 17.102 -2.026 -32.155 1.00 98.38 76 LYS A N 1
ATOM 609 C CA . LYS A 1 76 ? 16.919 -2.544 -33.517 1.00 98.38 76 LYS A CA 1
ATOM 610 C C . LYS A 1 76 ? 17.525 -1.607 -34.566 1.00 98.38 76 LYS A C 1
ATOM 612 O O . LYS A 1 76 ? 18.292 -2.069 -35.408 1.00 98.38 76 LYS A O 1
ATOM 617 N N . ILE A 1 77 ? 17.227 -0.310 -34.488 1.00 98.12 77 ILE A N 1
ATOM 618 C CA . ILE A 1 77 ? 17.761 0.696 -35.421 1.00 98.12 77 ILE A CA 1
ATOM 619 C C . ILE A 1 77 ? 19.291 0.733 -35.354 1.00 98.12 77 ILE A C 1
ATOM 621 O O . ILE A 1 77 ? 19.952 0.749 -36.392 1.00 98.12 77 ILE A O 1
ATOM 625 N N . LEU A 1 78 ? 19.868 0.693 -34.150 1.00 97.94 78 LEU A N 1
ATOM 626 C CA . LEU A 1 78 ? 21.320 0.660 -33.981 1.00 97.94 78 LEU A CA 1
ATOM 627 C C . LEU A 1 78 ? 21.950 -0.579 -34.621 1.00 97.94 78 LEU A C 1
ATOM 629 O O . LEU A 1 78 ? 22.955 -0.451 -35.316 1.00 97.94 78 LEU A O 1
ATOM 633 N N . LYS A 1 79 ? 21.355 -1.764 -34.441 1.00 98.00 79 LYS A N 1
ATOM 634 C CA . LYS A 1 79 ? 21.833 -2.991 -35.099 1.00 98.00 79 LYS A CA 1
ATOM 635 C C . LYS A 1 79 ? 21.821 -2.872 -36.621 1.00 98.00 79 LYS A C 1
ATOM 637 O O . LYS A 1 79 ? 22.796 -3.241 -37.269 1.00 98.00 79 LYS A O 1
ATOM 642 N N . GLU A 1 80 ? 20.742 -2.339 -37.190 1.00 98.00 80 GLU A N 1
ATOM 643 C CA . GLU A 1 80 ? 20.644 -2.109 -38.636 1.00 98.00 80 GLU A CA 1
ATOM 644 C C . GLU A 1 80 ? 21.687 -1.095 -39.123 1.00 98.00 80 GLU A C 1
ATOM 646 O O . GLU A 1 80 ? 22.273 -1.272 -40.192 1.00 98.00 80 GLU A O 1
ATOM 651 N N . GLN A 1 81 ? 21.952 -0.046 -38.341 1.00 97.81 81 GLN A N 1
ATOM 652 C CA . GLN A 1 81 ? 22.965 0.949 -38.678 1.00 97.81 81 GLN A CA 1
ATOM 653 C C . GLN A 1 81 ? 24.380 0.364 -38.642 1.00 97.81 81 GLN A C 1
ATOM 655 O O . GLN A 1 81 ? 25.169 0.648 -39.541 1.00 97.81 81 GLN A O 1
ATOM 660 N N . VAL A 1 82 ? 24.693 -0.471 -37.647 1.00 97.88 82 VAL A N 1
ATOM 661 C CA . VAL A 1 82 ? 25.984 -1.170 -37.568 1.00 97.88 82 VAL A CA 1
ATOM 662 C C . VAL A 1 82 ? 26.188 -2.051 -38.800 1.00 97.88 82 VAL A C 1
ATOM 664 O O . VAL A 1 82 ? 27.214 -1.923 -39.462 1.00 97.88 82 VAL A O 1
ATOM 667 N N . ALA A 1 83 ? 25.183 -2.842 -39.187 1.00 97.56 83 ALA A N 1
ATOM 668 C CA . ALA A 1 83 ? 25.261 -3.673 -40.389 1.00 97.56 83 ALA A CA 1
ATOM 669 C C . ALA A 1 83 ? 25.482 -2.844 -41.672 1.00 97.56 83 ALA A C 1
ATOM 671 O O . ALA A 1 83 ? 26.259 -3.230 -42.543 1.00 97.56 83 ALA A O 1
ATOM 672 N N . LYS A 1 84 ? 24.837 -1.674 -41.799 1.00 97.81 84 LYS A N 1
ATOM 673 C CA . LYS A 1 84 ? 25.078 -0.763 -42.934 1.00 97.81 84 LYS A CA 1
ATOM 674 C C . LYS A 1 84 ? 26.502 -0.214 -42.941 1.00 97.81 84 LYS A C 1
ATOM 676 O O . LYS A 1 84 ? 27.107 -0.135 -44.007 1.00 97.81 84 LYS A O 1
ATOM 681 N N . ASN A 1 85 ? 27.030 0.157 -41.777 1.00 97.12 85 ASN A N 1
ATOM 682 C CA . ASN A 1 85 ? 28.392 0.672 -41.661 1.00 97.12 85 ASN A CA 1
ATOM 683 C C . ASN A 1 85 ? 29.424 -0.384 -42.079 1.00 97.12 85 ASN A C 1
ATOM 685 O O . ASN A 1 85 ? 30.335 -0.054 -42.829 1.00 97.12 85 ASN A O 1
ATOM 689 N N . GLU A 1 86 ? 29.231 -1.653 -41.710 1.00 97.44 86 GLU A N 1
ATOM 690 C CA . GLU A 1 86 ? 30.096 -2.753 -42.169 1.00 97.44 86 GLU A CA 1
ATOM 691 C C . GLU A 1 86 ? 30.104 -2.881 -43.704 1.00 97.44 86 GLU A C 1
ATOM 693 O O . GLU A 1 86 ? 31.156 -3.077 -44.315 1.00 97.44 86 GLU A O 1
ATOM 698 N N . VAL A 1 87 ? 28.945 -2.718 -44.354 1.00 97.69 87 VAL A N 1
ATOM 699 C CA . VAL A 1 87 ? 28.849 -2.717 -45.825 1.00 97.69 87 VAL A CA 1
ATOM 700 C C . VAL A 1 87 ? 29.563 -1.506 -46.429 1.00 97.69 87 VAL A C 1
ATOM 702 O O . VAL A 1 87 ? 30.273 -1.649 -47.429 1.00 97.69 87 VAL A O 1
ATOM 705 N N . TYR A 1 88 ? 29.409 -0.320 -45.834 1.00 97.75 88 TYR A N 1
ATOM 706 C CA . TYR A 1 88 ? 30.129 0.872 -46.280 1.00 97.75 88 TYR A CA 1
ATOM 707 C C . TYR A 1 88 ? 31.642 0.714 -46.134 1.00 97.75 88 TYR A C 1
ATOM 709 O O . TYR A 1 88 ? 32.361 1.076 -47.063 1.00 97.75 88 TYR A O 1
ATOM 717 N N . ASP A 1 89 ? 32.125 0.100 -45.056 1.00 98.31 89 ASP A N 1
ATOM 718 C CA . ASP A 1 89 ? 33.551 -0.181 -44.868 1.00 98.31 89 ASP A CA 1
ATOM 719 C C . ASP A 1 89 ? 34.100 -1.089 -45.976 1.00 98.31 89 ASP A C 1
ATOM 721 O O . ASP A 1 89 ? 35.200 -0.861 -46.485 1.00 98.31 89 ASP A O 1
ATOM 725 N N . VAL A 1 90 ? 33.338 -2.104 -46.399 1.00 98.19 90 VAL A N 1
ATOM 726 C CA . VAL A 1 90 ?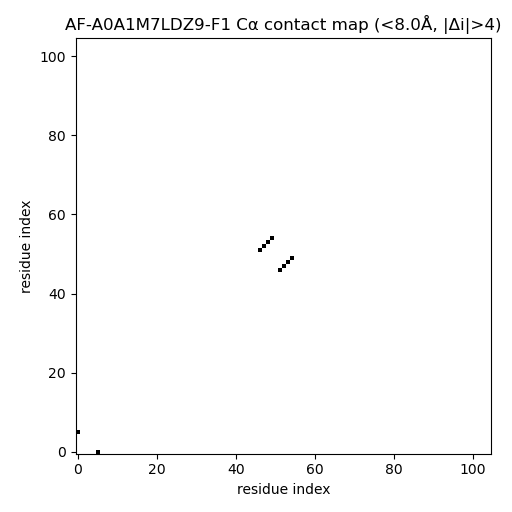 33.714 -2.962 -47.537 1.00 98.19 90 VAL A CA 1
ATOM 727 C C . VAL A 1 90 ? 33.736 -2.167 -48.844 1.00 98.19 90 VAL A C 1
ATOM 729 O O . VAL A 1 90 ? 34.686 -2.287 -49.622 1.00 98.19 90 VAL A O 1
ATOM 732 N N . TYR A 1 91 ? 32.719 -1.338 -49.088 1.00 98.25 91 TYR A N 1
ATOM 733 C CA . TYR A 1 91 ? 32.641 -0.514 -50.294 1.00 98.25 91 TYR A CA 1
ATOM 734 C C . TY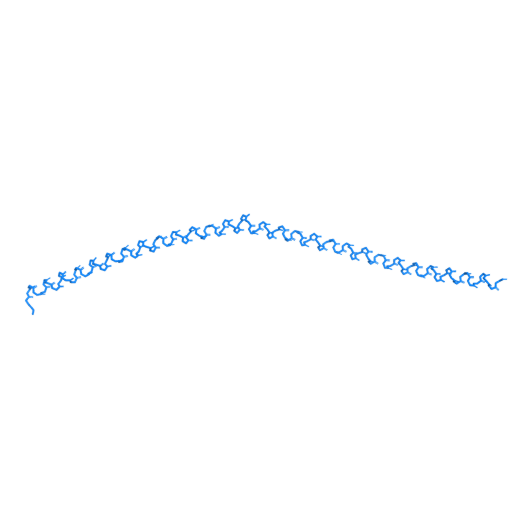R A 1 91 ? 33.797 0.493 -50.383 1.00 98.25 91 TYR A C 1
ATOM 736 O O . TYR A 1 91 ? 34.417 0.619 -51.440 1.00 98.25 91 TYR A O 1
ATOM 744 N N . ILE A 1 92 ? 34.135 1.152 -49.272 1.00 98.25 92 ILE A N 1
ATOM 745 C CA . ILE A 1 92 ? 35.265 2.084 -49.179 1.00 98.25 92 ILE A CA 1
ATOM 746 C C . ILE A 1 92 ? 36.579 1.355 -49.479 1.00 98.25 92 ILE A C 1
ATOM 748 O O . ILE A 1 92 ? 37.309 1.784 -50.369 1.00 98.25 92 ILE A O 1
ATOM 752 N N . LYS A 1 93 ? 36.835 0.197 -48.850 1.00 97.94 93 LYS A N 1
ATOM 753 C CA . LYS A 1 93 ? 38.039 -0.616 -49.125 1.00 97.94 93 LYS A CA 1
ATOM 754 C C . LYS A 1 93 ? 38.164 -1.005 -50.601 1.00 97.94 93 LYS A C 1
ATOM 756 O O . LYS A 1 93 ? 39.263 -0.999 -51.161 1.00 97.94 93 LYS A O 1
ATOM 761 N N . HIS A 1 94 ? 37.047 -1.348 -51.241 1.00 97.69 94 HIS A N 1
ATOM 762 C CA . HIS A 1 94 ? 37.016 -1.678 -52.668 1.00 97.69 94 HIS A CA 1
ATOM 763 C C . HIS A 1 94 ? 37.344 -0.470 -53.552 1.00 97.69 94 HIS A C 1
ATOM 765 O O . HIS A 1 94 ? 38.132 -0.584 -54.493 1.00 97.69 94 HIS A O 1
ATOM 771 N N . LEU A 1 95 ? 36.768 0.697 -53.248 1.00 97.31 95 LEU A N 1
ATOM 772 C CA . LEU A 1 95 ? 37.082 1.936 -53.960 1.00 97.31 95 LEU A CA 1
ATOM 773 C C . LEU A 1 95 ? 38.549 2.340 -53.783 1.00 97.31 95 LEU A C 1
ATOM 775 O O . LEU A 1 95 ? 39.201 2.661 -54.777 1.00 97.31 95 LEU A O 1
ATOM 779 N N . ASP A 1 96 ? 39.081 2.266 -52.563 1.00 97.62 96 ASP A N 1
ATOM 780 C CA . ASP A 1 96 ? 40.492 2.550 -52.276 1.00 97.62 96 ASP A CA 1
ATOM 781 C C . ASP A 1 96 ? 41.421 1.639 -53.091 1.00 97.62 96 ASP A C 1
ATOM 783 O O . ASP A 1 96 ? 42.407 2.105 -53.670 1.00 97.62 96 ASP A O 1
ATOM 787 N N . THR A 1 97 ? 41.063 0.355 -53.211 1.00 97.56 97 THR A N 1
ATOM 788 C CA . THR A 1 97 ? 41.796 -0.624 -54.029 1.00 97.56 97 THR A CA 1
ATOM 789 C C . THR A 1 97 ? 41.807 -0.215 -55.504 1.00 97.56 97 THR A C 1
ATOM 791 O O . THR A 1 97 ? 42.881 -0.083 -56.094 1.00 97.56 97 THR A O 1
ATOM 794 N N . LYS A 1 98 ? 40.637 0.078 -56.089 1.00 97.44 98 LYS A N 1
ATOM 795 C CA . LYS A 1 98 ? 40.518 0.527 -57.491 1.00 97.44 98 LYS A CA 1
ATOM 796 C C 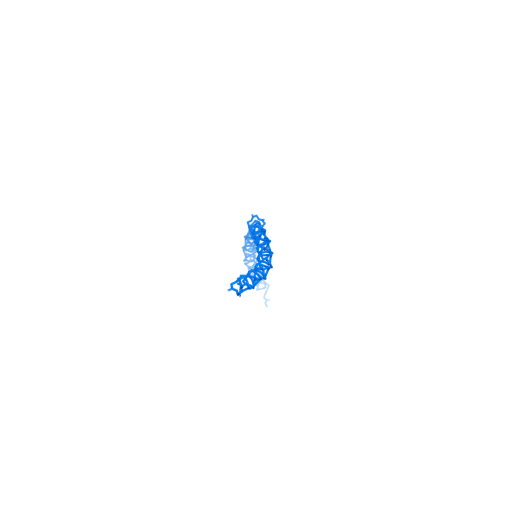. LYS A 1 98 ? 41.293 1.813 -57.772 1.00 97.44 98 LYS A C 1
ATOM 798 O O . LYS A 1 98 ? 41.950 1.933 -58.803 1.00 97.44 98 LYS A O 1
ATOM 803 N N . ILE A 1 99 ? 41.223 2.786 -56.864 1.00 97.06 99 ILE A N 1
ATOM 804 C CA . ILE A 1 99 ? 41.981 4.038 -56.985 1.00 97.06 99 ILE A CA 1
ATOM 805 C C . ILE A 1 99 ? 43.487 3.746 -56.966 1.00 97.06 99 ILE A C 1
ATOM 807 O O . ILE A 1 99 ? 44.238 4.345 -57.735 1.00 97.06 99 ILE A O 1
ATOM 811 N N . GLY A 1 100 ? 43.937 2.823 -56.112 1.00 96.19 100 GLY A N 1
ATOM 812 C CA . GLY A 1 100 ? 45.330 2.382 -56.055 1.00 96.19 100 GLY A CA 1
ATOM 813 C C . GLY A 1 100 ? 45.821 1.714 -57.343 1.00 96.19 100 GLY A C 1
ATOM 814 O O . GLY A 1 100 ? 46.974 1.914 -57.719 1.00 96.19 100 GLY A O 1
ATOM 815 N N . GLU A 1 101 ? 44.966 0.956 -58.029 1.00 95.69 101 GLU A N 1
ATOM 816 C CA . GLU A 1 101 ? 45.268 0.354 -59.337 1.00 95.69 101 GLU A CA 1
ATOM 817 C C . GLU A 1 101 ? 45.377 1.413 -60.438 1.00 95.69 101 GLU A C 1
ATOM 819 O O . GLU A 1 101 ? 46.367 1.433 -61.167 1.00 95.69 101 GLU A O 1
ATOM 824 N N . LEU A 1 102 ? 44.418 2.343 -60.513 1.00 95.12 102 LEU A N 1
ATOM 825 C CA . LEU A 1 102 ? 44.426 3.424 -61.508 1.00 95.12 102 LEU A CA 1
ATOM 826 C C . LEU A 1 102 ? 45.628 4.363 -61.360 1.00 95.12 102 LEU A C 1
ATOM 828 O O . LEU A 1 102 ? 46.137 4.853 -62.357 1.00 95.12 102 LEU A O 1
ATOM 832 N N . LYS A 1 103 ? 46.104 4.602 -60.133 1.00 94.38 103 LYS A N 1
ATOM 833 C CA . LYS A 1 103 ? 47.303 5.423 -59.877 1.00 94.38 103 LYS A CA 1
ATOM 834 C C . LYS A 1 103 ? 48.617 4.764 -60.321 1.00 94.38 103 LYS A C 1
ATOM 836 O O . LYS A 1 103 ? 49.639 5.444 -60.324 1.00 94.38 103 LYS A O 1
ATOM 841 N N . LYS A 1 104 ? 48.619 3.456 -60.604 1.00 90.81 104 LYS A N 1
ATOM 842 C CA . LYS A 1 104 ? 49.805 2.703 -61.052 1.00 90.81 104 LYS A CA 1
ATOM 843 C C . LYS A 1 104 ? 49.897 2.566 -62.577 1.00 90.81 104 LYS A C 1
ATOM 845 O O . LYS A 1 104 ? 50.946 2.131 -63.048 1.00 90.81 104 LYS A O 1
ATOM 850 N N . ALA A 1 105 ? 48.818 2.862 -63.303 1.00 72.06 105 ALA A N 1
ATOM 851 C CA . ALA A 1 105 ? 48.759 2.887 -64.766 1.00 72.06 105 ALA A CA 1
ATOM 852 C C . ALA A 1 105 ? 49.218 4.248 -65.306 1.00 72.06 105 ALA A C 1
ATOM 854 O O . ALA A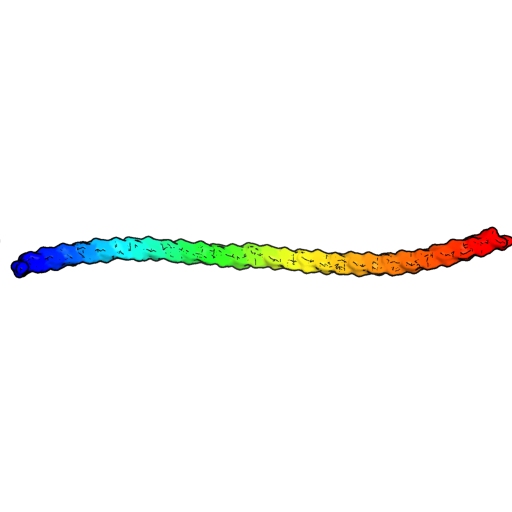 1 105 ? 49.814 4.254 -66.405 1.00 72.06 105 ALA A O 1
#

Mean predicted aligned error: 6.25 Å

Solvent-accessible surface area (backbone atoms only — not comparable to full-atom values): 5700 Å² total; per-residue (Å²): 132,57,72,65,60,53,49,52,53,51,52,50,53,54,50,50,53,52,50,54,56,50,52,52,52,51,52,55,50,52,52,51,52,52,53,51,50,52,54,49,54,55,49,52,52,49,50,45,43,66,70,49,48,50,54,52,52,49,54,51,53,52,49,53,52,53,51,51,54,51,52,54,51,52,52,50,53,50,53,55,49,52,56,49,50,57,53,48,54,52,51,50,54,52,49,55,50,53,52,56,53,61,75,73,110